Protein AF-A0A6P0Y618-F1 (afdb_monomer_lite)

Foldseek 3Di:
DPPPCPPPDPQDQLLVVCVVQVVDDLCNSCVQLVHDSVLSVQCPDPNHDGDDPSSSVSSVVVVVVVVVPPDPPDDLPPDPPPALVVCCVVVVDDLCVSCVQLVHDSVVSVCSVVVVDGDDSVSSVSSVVVVVVVVVVVVVVVD

pLDDT: mean 79.55, std 14.72, range [40.75, 94.5]

Structure (mmCIF, N/CA/C/O backbone):
data_AF-A0A6P0Y618-F1
#
_entry.id   AF-A0A6P0Y618-F1
#
loop_
_atom_site.group_PDB
_atom_site.id
_atom_site.type_symbol
_a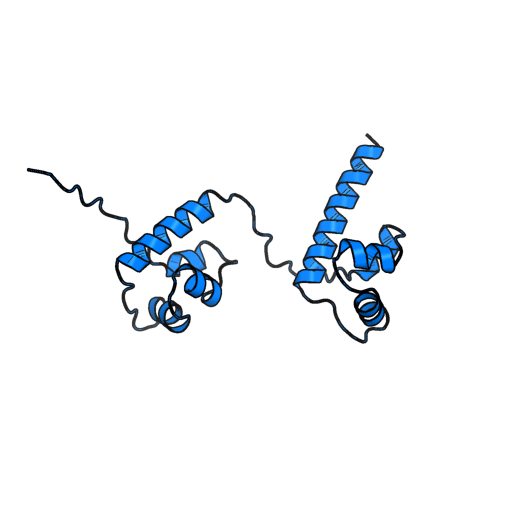tom_site.label_atom_id
_atom_site.label_alt_id
_atom_site.label_comp_id
_atom_site.label_asym_id
_atom_site.label_entity_id
_atom_site.label_seq_id
_atom_site.pdbx_PDB_ins_code
_atom_site.Cartn_x
_atom_site.Cartn_y
_atom_site.Cartn_z
_atom_site.occupancy
_atom_site.B_iso_or_equiv
_atom_site.auth_seq_id
_atom_site.auth_comp_id
_atom_site.auth_asym_id
_atom_site.auth_atom_id
_atom_site.pdbx_PDB_model_num
ATOM 1 N N . MET A 1 1 ? -0.456 24.797 -48.491 1.00 46.31 1 MET A N 1
ATOM 2 C CA . MET A 1 1 ? 0.746 24.396 -47.728 1.00 46.31 1 MET A CA 1
ATOM 3 C C . MET A 1 1 ? 0.354 24.261 -46.267 1.00 46.31 1 MET A C 1
ATOM 5 O O . MET A 1 1 ? 0.152 25.273 -45.613 1.00 46.31 1 MET A O 1
ATOM 9 N N . ILE A 1 2 ? 0.140 23.038 -45.776 1.00 48.81 2 ILE A N 1
ATOM 10 C CA . ILE A 1 2 ? -0.143 22.816 -44.352 1.00 48.81 2 ILE A CA 1
ATOM 11 C C . ILE A 1 2 ? 1.213 22.782 -43.654 1.00 48.81 2 ILE A C 1
ATOM 13 O O . ILE A 1 2 ? 1.969 21.827 -43.809 1.00 48.81 2 ILE A O 1
ATOM 17 N N . VAL A 1 3 ? 1.544 23.857 -42.944 1.00 47.03 3 VAL A N 1
ATOM 18 C CA . VAL A 1 3 ? 2.706 23.898 -42.058 1.00 47.03 3 VAL A CA 1
ATOM 19 C C . VAL A 1 3 ? 2.369 22.995 -40.876 1.00 47.03 3 VAL A C 1
ATOM 21 O O . VAL A 1 3 ? 1.698 23.409 -39.935 1.00 47.03 3 VAL A O 1
ATOM 24 N N . THR A 1 4 ? 2.774 21.726 -40.936 1.00 56.84 4 THR A N 1
ATOM 25 C CA . THR A 1 4 ? 2.828 20.870 -39.749 1.00 56.84 4 THR A CA 1
ATOM 26 C C . THR A 1 4 ? 3.862 21.473 -38.814 1.00 56.84 4 THR A C 1
ATOM 28 O O . THR A 1 4 ? 5.056 21.210 -38.939 1.00 56.84 4 THR A O 1
ATOM 31 N N . HIS A 1 5 ? 3.397 22.337 -37.914 1.00 47.94 5 HIS A N 1
ATOM 32 C CA . HIS A 1 5 ? 4.164 22.836 -36.787 1.00 47.94 5 HIS A CA 1
ATOM 33 C C . HIS A 1 5 ? 4.476 21.627 -35.900 1.00 47.94 5 HIS A C 1
ATOM 35 O O . HIS A 1 5 ? 3.676 21.200 -35.068 1.00 47.94 5 HIS A O 1
ATOM 41 N N . PHE A 1 6 ? 5.611 20.990 -36.178 1.00 47.12 6 PHE A N 1
ATOM 42 C CA . PHE A 1 6 ? 6.157 19.917 -35.370 1.00 47.12 6 PHE A CA 1
ATOM 43 C C . PHE A 1 6 ? 6.714 20.595 -34.124 1.00 47.12 6 PHE A C 1
ATOM 45 O O . PHE A 1 6 ? 7.870 20.996 -34.082 1.00 47.12 6 PHE A O 1
ATOM 52 N N . GLN A 1 7 ? 5.819 20.846 -33.171 1.00 55.44 7 GLN A N 1
ATOM 53 C CA . GLN A 1 7 ? 6.137 21.429 -31.879 1.00 55.44 7 GLN A CA 1
ATOM 54 C C . GLN A 1 7 ? 7.322 20.646 -31.311 1.00 55.44 7 GLN A C 1
ATOM 56 O O . GLN A 1 7 ? 7.233 19.423 -31.172 1.00 55.44 7 GLN A O 1
ATOM 61 N N . GLU A 1 8 ? 8.441 21.331 -31.085 1.00 51.81 8 GLU A N 1
ATOM 62 C CA . GLU A 1 8 ? 9.622 20.769 -30.442 1.00 51.81 8 GLU A CA 1
ATOM 63 C C . GLU A 1 8 ? 9.187 20.293 -29.057 1.00 51.81 8 GLU A C 1
ATOM 65 O O . GLU A 1 8 ? 9.036 21.063 -28.111 1.00 51.81 8 GLU A O 1
ATOM 70 N N . PHE A 1 9 ? 8.855 19.008 -28.963 1.00 55.94 9 PHE A N 1
ATOM 71 C CA . PHE A 1 9 ? 8.606 18.372 -27.689 1.00 55.94 9 PHE A CA 1
ATOM 72 C C . PHE A 1 9 ? 9.945 18.392 -26.970 1.00 55.94 9 PHE A C 1
ATOM 74 O O . PHE A 1 9 ? 10.855 17.678 -27.391 1.00 55.94 9 PHE A O 1
ATOM 81 N N . GLU A 1 10 ? 10.062 19.207 -25.918 1.00 58.97 10 GLU A N 1
ATOM 82 C CA . GLU A 1 10 ? 11.165 19.100 -24.967 1.00 58.97 10 GLU A CA 1
ATOM 83 C C . GLU A 1 10 ? 11.388 17.615 -24.692 1.00 58.97 10 GLU A C 1
ATOM 85 O O . GLU A 1 10 ? 10.461 16.895 -24.299 1.00 58.97 10 GLU A O 1
ATOM 90 N N . GLU A 1 11 ? 12.581 17.127 -25.020 1.00 67.50 11 GLU A N 1
ATOM 91 C CA . GLU A 1 11 ? 12.869 15.704 -25.020 1.00 67.50 11 GLU A CA 1
ATOM 92 C C . GLU A 1 11 ? 12.910 15.182 -23.583 1.00 67.50 11 GLU A C 1
ATOM 94 O O . GLU A 1 11 ? 13.962 15.066 -22.955 1.00 67.50 11 GLU A O 1
ATOM 99 N N . ILE A 1 12 ? 11.742 14.860 -23.032 1.00 78.75 12 ILE A N 1
ATOM 100 C CA . ILE A 1 12 ? 11.656 14.293 -21.694 1.00 78.75 12 ILE A CA 1
ATOM 101 C C . ILE A 1 12 ? 12.255 12.894 -21.744 1.00 78.75 12 ILE A C 1
ATOM 103 O O . ILE A 1 12 ? 11.679 11.959 -22.309 1.00 78.75 12 ILE A O 1
ATOM 107 N N . ASN A 1 13 ? 13.407 12.736 -21.095 1.00 85.25 13 ASN A N 1
ATOM 108 C CA . ASN A 1 13 ? 13.949 11.424 -20.797 1.00 85.25 13 ASN A CA 1
ATOM 109 C C . ASN A 1 13 ? 12.996 10.728 -19.801 1.00 85.25 13 ASN A C 1
ATOM 111 O O . ASN A 1 13 ? 12.848 11.224 -18.683 1.00 85.25 13 ASN A O 1
ATOM 115 N N . PRO A 1 14 ? 12.369 9.584 -20.131 1.00 85.62 14 PRO A N 1
ATOM 116 C CA . PRO A 1 14 ? 11.427 8.904 -19.240 1.00 85.62 14 PRO A CA 1
ATOM 117 C C . PRO A 1 14 ? 12.033 8.533 -17.881 1.00 85.62 14 PRO A C 1
ATOM 119 O O . PRO A 1 14 ? 11.316 8.457 -16.887 1.00 85.62 14 PRO A O 1
ATOM 122 N N . VAL A 1 15 ? 13.354 8.337 -17.814 1.00 89.00 15 VAL A N 1
ATOM 123 C CA . VAL A 1 15 ? 14.070 8.041 -16.565 1.00 89.00 15 VAL A CA 1
ATOM 124 C C . VAL A 1 15 ? 14.028 9.230 -15.604 1.00 89.00 15 VAL A C 1
ATOM 126 O O . VAL A 1 15 ? 13.966 9.025 -14.395 1.00 89.00 15 VAL A O 1
ATOM 129 N N . SER A 1 16 ? 13.961 10.467 -16.111 1.00 89.38 16 SER A N 1
ATOM 130 C CA . SER A 1 16 ? 13.790 11.671 -15.279 1.00 89.38 16 SER A CA 1
ATOM 131 C C . SER A 1 16 ? 12.539 11.600 -14.397 1.00 89.38 16 SER A C 1
ATOM 133 O O . SER A 1 16 ? 12.558 12.092 -13.271 1.00 89.38 16 SER A O 1
ATOM 135 N N . LEU A 1 17 ? 11.490 10.895 -14.844 1.00 86.94 17 LEU A N 1
ATOM 136 C CA . LEU A 1 17 ? 10.271 10.686 -14.062 1.00 86.94 17 LEU A CA 1
ATOM 137 C C . LEU A 1 17 ? 10.523 9.839 -12.813 1.00 86.94 17 LEU A C 1
ATOM 139 O O . LEU A 1 17 ? 9.872 10.059 -11.799 1.00 86.94 17 LEU A O 1
ATOM 143 N N . LEU A 1 18 ? 11.473 8.902 -12.855 1.00 86.31 18 LEU A N 1
ATOM 144 C CA . LEU A 1 18 ? 11.842 8.105 -11.681 1.00 86.31 18 LEU A CA 1
ATOM 145 C C . LEU A 1 18 ? 12.509 8.972 -10.604 1.00 86.31 18 LEU A C 1
ATOM 147 O O . LEU A 1 18 ? 12.299 8.745 -9.417 1.00 86.31 18 LEU A O 1
ATOM 151 N N . TYR A 1 19 ? 13.278 9.986 -11.012 1.00 86.81 19 TYR A N 1
ATOM 152 C CA . TYR A 1 19 ? 13.895 10.940 -10.087 1.00 86.81 19 TYR A CA 1
ATOM 153 C C . TYR A 1 19 ? 12.890 11.977 -9.578 1.00 86.81 19 TYR A C 1
ATOM 155 O O . TYR A 1 19 ? 12.893 12.317 -8.397 1.00 86.81 19 TYR A O 1
ATOM 163 N N . GLN A 1 20 ? 12.011 12.457 -10.459 1.00 86.06 20 GLN A N 1
ATOM 164 C CA . GLN A 1 20 ? 10.993 13.450 -10.126 1.00 86.06 20 GLN A CA 1
ATOM 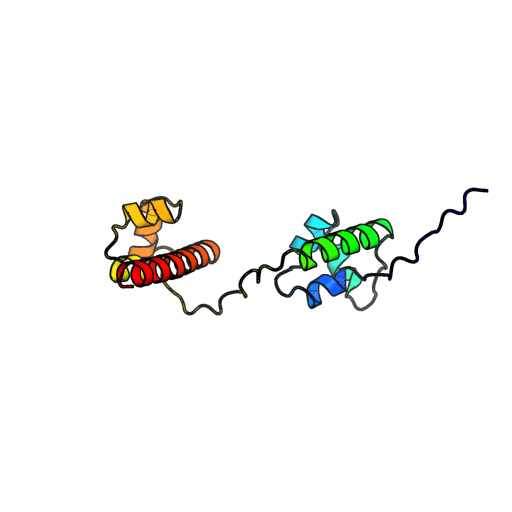165 C C . GLN A 1 20 ? 9.895 12.879 -9.218 1.00 86.06 20 GLN A C 1
ATOM 167 O O . GLN A 1 20 ? 9.393 13.576 -8.340 1.00 86.06 20 GLN A O 1
ATOM 172 N N . PHE A 1 21 ? 9.536 11.607 -9.402 1.00 86.19 21 PHE A N 1
ATOM 173 C CA . PHE A 1 21 ? 8.492 10.925 -8.645 1.00 86.19 21 PHE A CA 1
ATOM 174 C C . PHE A 1 21 ? 9.095 9.739 -7.889 1.00 86.19 21 PHE A C 1
ATOM 176 O O . PHE A 1 21 ? 9.062 8.611 -8.366 1.00 86.19 21 PHE A O 1
ATOM 183 N N . GLN A 1 22 ? 9.602 9.976 -6.673 1.00 81.56 22 GLN A N 1
ATOM 184 C CA . GLN A 1 22 ? 10.311 8.963 -5.863 1.00 81.56 22 GLN A CA 1
ATOM 185 C C . GLN A 1 22 ? 9.501 7.683 -5.564 1.00 81.56 22 GLN A C 1
ATOM 187 O O . GLN A 1 22 ? 10.065 6.656 -5.196 1.00 81.56 22 GLN A O 1
ATOM 192 N N . TRP A 1 23 ? 8.175 7.725 -5.707 1.00 81.06 23 TRP A N 1
ATOM 193 C CA . TRP A 1 23 ? 7.289 6.568 -5.545 1.00 81.06 23 TRP A CA 1
ATOM 194 C C . TRP A 1 23 ? 7.161 5.710 -6.817 1.00 81.06 23 TRP A C 1
ATOM 196 O O . TRP A 1 23 ? 6.640 4.592 -6.768 1.00 81.06 23 TRP A O 1
ATOM 206 N N . LEU A 1 24 ? 7.607 6.216 -7.966 1.00 86.62 24 LEU A N 1
ATOM 207 C CA . LEU A 1 24 ? 7.515 5.545 -9.251 1.00 86.62 24 LEU A CA 1
ATOM 208 C C . LEU A 1 24 ? 8.683 4.565 -9.402 1.00 86.62 24 LEU A C 1
ATOM 210 O O . LEU A 1 24 ? 9.843 4.951 -9.500 1.00 86.62 24 LEU A O 1
ATOM 214 N N . THR A 1 25 ? 8.379 3.268 -9.442 1.00 91.19 25 THR A N 1
ATOM 215 C CA . THR A 1 25 ? 9.403 2.243 -9.697 1.00 91.19 25 THR A CA 1
ATOM 216 C C . THR A 1 25 ? 9.605 2.030 -11.196 1.00 91.19 25 THR A C 1
ATOM 218 O O . THR A 1 25 ? 8.666 2.185 -11.980 1.00 91.19 25 THR A O 1
ATOM 221 N N . ALA A 1 26 ? 10.795 1.572 -11.601 1.00 89.81 26 ALA A N 1
ATOM 222 C CA . ALA A 1 26 ? 11.082 1.226 -12.998 1.00 89.81 26 ALA A CA 1
ATOM 223 C C . ALA A 1 26 ? 10.088 0.196 -13.568 1.00 89.81 26 ALA A C 1
ATOM 225 O O . ALA A 1 26 ? 9.678 0.298 -14.721 1.00 89.81 26 ALA A O 1
ATOM 226 N N . LYS A 1 27 ? 9.638 -0.761 -12.743 1.00 92.94 27 LYS A N 1
ATOM 227 C CA . LYS A 1 27 ? 8.619 -1.755 -13.117 1.00 92.94 27 LYS A CA 1
ATOM 228 C C . LYS A 1 27 ? 7.264 -1.103 -13.399 1.00 92.94 27 LYS A C 1
ATOM 230 O O . LYS A 1 27 ? 6.605 -1.440 -14.380 1.00 92.94 27 LYS A O 1
ATOM 235 N N . THR A 1 28 ? 6.846 -0.177 -12.541 1.00 90.25 28 THR A N 1
ATOM 236 C CA . THR A 1 28 ? 5.578 0.542 -12.702 1.00 90.25 28 THR A CA 1
ATOM 237 C C . THR A 1 28 ? 5.622 1.452 -13.930 1.00 90.25 28 THR A C 1
ATOM 239 O O . THR A 1 28 ? 4.691 1.441 -14.730 1.00 90.25 28 THR A O 1
ATOM 242 N N . LEU A 1 29 ? 6.725 2.181 -14.123 1.00 92.25 29 LEU A N 1
ATOM 243 C CA . LEU A 1 29 ? 6.934 3.027 -15.297 1.00 92.25 29 LEU A CA 1
ATOM 244 C C . LEU A 1 29 ? 6.909 2.208 -16.595 1.00 92.25 29 LEU A C 1
ATOM 246 O O . LEU A 1 29 ? 6.228 2.586 -17.544 1.00 92.25 29 LEU A O 1
ATOM 250 N N . ALA A 1 30 ? 7.581 1.055 -16.616 1.00 92.94 30 ALA A N 1
ATOM 251 C CA . ALA A 1 30 ? 7.578 0.149 -17.761 1.00 92.94 30 ALA A CA 1
ATOM 252 C C . ALA A 1 30 ? 6.156 -0.291 -18.142 1.00 92.94 30 ALA A C 1
ATOM 254 O O . ALA A 1 30 ? 5.781 -0.235 -19.313 1.00 92.94 30 ALA A O 1
ATOM 255 N N . LYS A 1 31 ? 5.333 -0.633 -17.139 1.00 92.81 31 LYS A N 1
ATOM 256 C CA . LYS A 1 31 ? 3.925 -0.998 -17.338 1.00 92.81 31 LYS A CA 1
ATOM 257 C C . LYS A 1 31 ? 3.113 0.143 -17.959 1.00 92.81 31 LYS A C 1
ATOM 259 O O . LYS A 1 31 ? 2.336 -0.116 -18.870 1.00 92.81 31 LYS A O 1
ATOM 264 N N . TYR A 1 32 ? 3.296 1.381 -17.498 1.00 91.56 32 TYR A N 1
ATOM 265 C CA . TYR A 1 32 ? 2.573 2.538 -18.043 1.00 91.56 32 TYR A CA 1
ATOM 266 C C . TYR A 1 32 ? 3.009 2.913 -19.460 1.00 91.56 32 TYR A C 1
ATOM 268 O O . TYR A 1 32 ? 2.184 3.345 -20.258 1.00 91.56 32 TYR A O 1
ATOM 276 N N . LEU A 1 33 ? 4.287 2.729 -19.784 1.00 91.25 33 LEU A N 1
ATOM 277 C CA . LEU A 1 33 ? 4.829 3.023 -21.111 1.00 91.25 33 LEU A CA 1
ATOM 278 C C . LEU A 1 33 ? 4.656 1.868 -22.110 1.00 91.25 33 LEU A C 1
ATOM 280 O O . LEU A 1 33 ? 5.015 2.025 -23.274 1.00 91.25 33 LEU A O 1
ATOM 284 N N . GLY A 1 34 ? 4.144 0.712 -21.674 1.00 93.00 34 GLY A N 1
ATOM 285 C CA . GLY A 1 34 ? 4.010 -0.476 -22.521 1.00 93.00 34 GLY A CA 1
ATOM 286 C C . GLY A 1 34 ? 5.355 -1.066 -22.960 1.00 93.00 34 GLY A C 1
ATOM 287 O O . GLY A 1 34 ? 5.457 -1.630 -24.046 1.00 93.00 34 GLY A O 1
ATOM 288 N N . VAL A 1 35 ? 6.401 -0.916 -22.143 1.00 94.50 35 VAL A N 1
ATOM 289 C CA . VAL A 1 35 ? 7.755 -1.421 -22.427 1.00 94.50 35 VAL A CA 1
ATOM 290 C C . VAL A 1 35 ? 8.202 -2.427 -21.369 1.00 94.50 35 VAL A C 1
ATOM 292 O O . VAL A 1 35 ? 7.583 -2.576 -20.317 1.00 94.50 35 VAL A O 1
ATOM 295 N N . SER A 1 36 ? 9.311 -3.121 -21.628 1.00 94.38 36 SER A N 1
ATOM 296 C CA . SER A 1 36 ? 9.913 -4.006 -20.631 1.00 94.38 36 SER A CA 1
ATOM 297 C C . SER A 1 36 ? 10.626 -3.210 -19.530 1.00 94.38 36 SER A C 1
ATOM 299 O O . SER A 1 36 ? 11.175 -2.134 -19.775 1.00 94.38 36 SER A O 1
ATOM 301 N N . GLN A 1 37 ? 10.679 -3.763 -18.315 1.00 92.88 37 GLN A N 1
ATOM 302 C CA . GLN A 1 37 ? 11.459 -3.174 -17.220 1.00 92.88 37 GLN A CA 1
ATOM 303 C C . GLN A 1 37 ? 12.947 -3.051 -17.584 1.00 92.88 37 GLN A C 1
ATOM 305 O O . GLN A 1 37 ? 13.573 -2.050 -17.242 1.00 92.88 37 GLN A O 1
ATOM 310 N N . ALA A 1 38 ? 13.495 -4.034 -18.307 1.00 90.19 38 ALA A N 1
ATOM 311 C CA . ALA A 1 38 ? 14.881 -4.011 -18.763 1.00 90.19 38 ALA A CA 1
ATOM 312 C C . ALA A 1 38 ? 15.160 -2.784 -19.642 1.00 90.19 38 ALA A C 1
ATOM 314 O O . ALA A 1 38 ? 16.150 -2.098 -19.415 1.00 90.19 38 ALA A O 1
ATOM 315 N N . SER A 1 39 ? 14.243 -2.446 -20.558 1.00 92.62 39 SER A N 1
ATOM 316 C CA . SER A 1 39 ? 14.353 -1.257 -21.414 1.00 92.62 39 SER A CA 1
ATOM 317 C C . SER A 1 39 ? 14.460 0.031 -20.597 1.00 92.62 39 SER A C 1
ATOM 319 O O . SER A 1 39 ? 15.316 0.861 -20.882 1.00 92.62 39 SER A O 1
ATOM 321 N N . VAL A 1 40 ? 13.648 0.169 -19.543 1.00 91.00 40 VAL A N 1
ATOM 322 C CA . VAL A 1 40 ? 13.700 1.331 -18.640 1.00 91.00 40 VAL A CA 1
ATOM 323 C C . VAL A 1 40 ? 15.038 1.404 -17.900 1.00 91.00 40 VAL A C 1
ATOM 325 O O . VAL A 1 40 ? 15.614 2.482 -17.781 1.00 91.00 40 VAL A O 1
ATOM 328 N N . SER A 1 41 ? 15.566 0.269 -17.433 1.00 88.31 41 SER A N 1
ATOM 329 C CA . SER A 1 41 ? 16.875 0.212 -16.772 1.00 88.31 41 SER A CA 1
ATOM 330 C C . SER A 1 41 ? 18.031 0.561 -17.713 1.00 88.31 41 SER A C 1
ATOM 332 O O . SER A 1 41 ? 18.994 1.192 -17.282 1.00 88.31 41 SER A O 1
ATOM 334 N N . THR A 1 42 ? 17.945 0.195 -18.995 1.00 90.50 42 THR A N 1
ATOM 335 C CA . THR A 1 42 ? 18.983 0.518 -19.986 1.00 90.50 42 THR A CA 1
ATOM 336 C C . THR A 1 42 ? 19.073 2.017 -20.257 1.00 90.50 42 THR A C 1
ATOM 338 O O . THR A 1 42 ? 20.173 2.526 -20.448 1.00 90.50 42 THR A O 1
ATOM 341 N N . TRP A 1 43 ? 17.955 2.748 -20.218 1.00 89.75 43 TRP A N 1
ATOM 342 C CA . TRP A 1 43 ? 17.936 4.197 -20.458 1.00 89.75 43 TRP A CA 1
ATOM 343 C C . TRP A 1 43 ? 18.718 5.009 -19.411 1.00 89.75 43 TRP A C 1
ATOM 345 O O . TRP A 1 43 ? 19.155 6.116 -19.707 1.00 89.75 43 TRP A O 1
ATOM 355 N N . GLY A 1 44 ? 18.905 4.468 -18.200 1.00 80.81 44 GLY A N 1
ATOM 356 C CA . GLY A 1 44 ? 19.705 5.078 -17.127 1.00 80.81 44 GLY A CA 1
ATOM 357 C C . GLY A 1 44 ? 21.078 4.428 -16.912 1.00 80.81 44 GLY A C 1
ATOM 358 O O . GLY A 1 44 ? 21.742 4.718 -15.920 1.00 80.81 44 GLY A O 1
ATOM 359 N N . GLY A 1 45 ? 21.482 3.496 -17.781 1.00 82.12 45 GLY A N 1
ATOM 360 C CA . GLY A 1 45 ? 22.721 2.730 -17.640 1.00 82.12 45 GLY A CA 1
ATOM 361 C C . GLY A 1 45 ? 23.957 3.416 -18.232 1.00 82.12 45 GLY A C 1
ATOM 362 O O . GLY A 1 45 ? 23.879 4.475 -18.845 1.00 82.12 45 GLY A O 1
ATOM 363 N N . LYS A 1 46 ? 25.122 2.756 -18.116 1.00 76.56 46 LYS A N 1
ATOM 364 C CA . LYS A 1 46 ? 26.420 3.243 -18.642 1.00 76.56 46 LYS A CA 1
ATOM 365 C C . LYS A 1 46 ? 26.455 3.433 -20.169 1.00 76.56 46 LYS A C 1
ATOM 367 O O . LYS A 1 46 ? 27.329 4.128 -20.673 1.00 76.56 46 LYS A O 1
ATOM 372 N N . LYS A 1 47 ? 25.545 2.782 -20.900 1.00 78.50 47 LYS A N 1
ATOM 373 C CA . LYS A 1 47 ? 25.335 2.940 -22.347 1.00 78.50 47 LYS A CA 1
ATOM 374 C C . LYS A 1 47 ? 23.840 3.168 -22.583 1.00 78.50 47 LYS A C 1
ATOM 376 O O . LYS A 1 47 ? 23.118 2.187 -22.773 1.00 78.50 47 LYS A O 1
ATOM 381 N N . PRO A 1 48 ? 23.357 4.415 -22.480 1.00 77.12 48 PRO A N 1
ATOM 382 C CA . PRO A 1 48 ? 21.937 4.691 -22.585 1.00 77.12 48 PRO A CA 1
ATOM 383 C C . PRO A 1 48 ? 21.471 4.428 -24.016 1.00 77.12 48 PRO A C 1
ATOM 385 O O . PRO A 1 48 ? 21.932 5.058 -24.964 1.00 77.12 48 PRO A O 1
ATOM 388 N N . CYS A 1 49 ? 20.556 3.475 -24.178 1.00 82.12 49 CYS A N 1
ATOM 389 C CA . CYS A 1 49 ? 19.789 3.379 -25.413 1.00 82.12 49 CYS A CA 1
ATOM 390 C C . CYS A 1 49 ? 18.745 4.491 -25.412 1.00 82.12 49 CYS A C 1
ATOM 392 O O . CYS A 1 49 ? 18.048 4.685 -24.417 1.00 82.12 49 CYS A O 1
ATOM 394 N N . GLU A 1 50 ? 18.608 5.203 -26.521 1.00 84.62 50 GLU A N 1
ATOM 395 C CA . GLU A 1 50 ? 17.629 6.274 -26.599 1.00 84.62 50 GLU A CA 1
ATOM 396 C C . GLU A 1 50 ? 16.199 5.703 -26.707 1.00 84.62 50 GLU A C 1
ATOM 398 O O . GLU A 1 50 ? 15.949 4.785 -27.501 1.00 84.62 50 GLU A O 1
ATOM 403 N N . PRO A 1 51 ? 15.235 6.186 -25.902 1.00 87.88 51 PRO A N 1
ATOM 404 C CA . PRO A 1 51 ? 13.848 5.758 -26.011 1.00 87.88 51 PRO A CA 1
ATOM 405 C C . PRO A 1 51 ? 13.246 6.214 -27.342 1.00 87.88 51 PRO A C 1
ATOM 407 O O . PRO A 1 51 ? 13.460 7.337 -27.797 1.00 87.88 51 PRO A O 1
ATOM 410 N N . ARG A 1 52 ? 12.414 5.354 -27.940 1.00 89.81 52 ARG A N 1
ATOM 411 C CA . ARG A 1 52 ? 11.698 5.675 -29.184 1.00 89.81 52 ARG A CA 1
ATOM 412 C C . ARG A 1 52 ? 10.856 6.956 -29.014 1.00 89.81 52 ARG A C 1
ATOM 414 O O . ARG A 1 52 ? 10.266 7.138 -27.946 1.00 89.81 52 ARG A O 1
ATOM 421 N N . PRO A 1 53 ? 10.665 7.778 -30.064 1.00 89.38 53 PRO A N 1
ATOM 422 C CA . PRO A 1 53 ? 9.876 9.014 -29.978 1.00 89.38 53 PRO A CA 1
ATOM 423 C C . PRO A 1 53 ? 8.457 8.826 -29.418 1.00 89.38 53 PRO A C 1
ATOM 425 O O . PRO A 1 53 ? 7.978 9.643 -28.636 1.00 89.38 53 PRO A O 1
ATOM 428 N N . ALA A 1 54 ? 7.792 7.713 -29.748 1.00 88.12 54 ALA A N 1
ATOM 429 C CA . ALA A 1 54 ? 6.475 7.380 -29.196 1.00 88.12 54 ALA A CA 1
ATOM 430 C C . ALA A 1 54 ? 6.498 7.215 -27.664 1.00 88.12 54 ALA A C 1
ATOM 432 O O . ALA A 1 54 ? 5.586 7.662 -26.973 1.00 88.12 54 ALA A O 1
ATOM 433 N N . VAL A 1 55 ? 7.570 6.630 -27.126 1.00 91.06 55 VAL A N 1
ATOM 434 C CA . VAL A 1 55 ? 7.763 6.449 -25.683 1.00 91.06 55 VAL A CA 1
ATOM 435 C C . VAL A 1 55 ? 8.036 7.790 -25.003 1.00 91.06 55 VAL A C 1
ATOM 437 O O . VAL A 1 55 ? 7.462 8.046 -23.947 1.00 91.06 55 VAL A O 1
ATOM 440 N N . LYS A 1 56 ? 8.836 8.675 -25.621 1.00 89.56 56 LYS A N 1
ATOM 441 C CA . LYS A 1 56 ? 9.041 10.054 -25.134 1.00 89.56 56 LYS A CA 1
ATOM 442 C C . LYS A 1 56 ? 7.701 10.809 -25.043 1.00 89.56 56 LYS A C 1
ATOM 444 O O . LYS A 1 56 ? 7.403 11.413 -24.015 1.00 89.56 56 LYS A O 1
ATOM 449 N N . ARG A 1 57 ? 6.834 10.692 -26.062 1.00 88.56 57 ARG A N 1
ATOM 450 C CA . ARG A 1 57 ? 5.478 11.288 -26.054 1.00 88.56 57 ARG A CA 1
ATOM 451 C C . ARG A 1 57 ? 4.605 10.745 -24.920 1.00 88.56 57 ARG A C 1
ATOM 453 O O . ARG A 1 57 ? 3.953 11.525 -24.232 1.00 88.56 57 ARG A O 1
ATOM 460 N N . LEU A 1 58 ? 4.605 9.429 -24.699 1.00 89.50 58 LEU A N 1
ATOM 461 C CA . LEU A 1 58 ? 3.863 8.817 -23.590 1.00 89.50 58 LEU A CA 1
ATOM 462 C C . LEU A 1 58 ? 4.398 9.263 -22.226 1.00 89.50 58 LEU A C 1
ATOM 464 O O . LEU A 1 58 ? 3.610 9.572 -21.336 1.00 89.50 58 LEU A O 1
ATOM 468 N N . ALA A 1 59 ? 5.720 9.351 -22.069 1.00 90.56 59 ALA A N 1
ATOM 469 C CA . ALA A 1 59 ? 6.345 9.849 -20.849 1.00 90.56 59 ALA A CA 1
ATOM 470 C C . ALA A 1 59 ? 5.956 11.308 -20.563 1.00 90.56 59 ALA A C 1
ATOM 472 O O . ALA A 1 59 ? 5.645 11.638 -19.421 1.00 90.56 59 ALA A O 1
ATOM 473 N N . TYR A 1 60 ? 5.888 12.158 -21.593 1.00 90.81 60 TYR A N 1
ATOM 474 C CA . TYR A 1 60 ? 5.400 13.533 -21.466 1.00 90.81 60 TYR A CA 1
ATOM 475 C C . TYR A 1 60 ? 3.939 13.594 -20.996 1.00 90.81 60 TYR A C 1
ATOM 477 O O . TYR A 1 60 ? 3.622 14.299 -20.036 1.00 90.81 60 TYR A O 1
ATOM 485 N N . GLN A 1 61 ? 3.045 12.817 -21.619 1.00 90.94 61 GLN A N 1
ATOM 486 C CA . GLN A 1 61 ? 1.637 12.755 -21.204 1.00 90.94 61 GLN A CA 1
ATOM 487 C C . GLN A 1 61 ? 1.499 12.254 -19.764 1.00 90.94 61 GLN A C 1
ATOM 489 O O . GLN A 1 61 ? 0.763 12.840 -18.971 1.00 90.94 61 GLN A O 1
ATOM 494 N N . LEU A 1 62 ? 2.262 11.219 -19.403 1.00 88.94 62 LEU A N 1
ATOM 495 C CA . LEU A 1 62 ? 2.304 10.703 -18.043 1.00 88.94 62 LEU A CA 1
ATOM 496 C C . LEU A 1 62 ? 2.778 11.780 -17.064 1.00 88.94 62 LEU A C 1
ATOM 498 O O . LEU A 1 62 ? 2.121 11.995 -16.057 1.00 88.94 62 LEU A O 1
ATOM 502 N N . GLN A 1 63 ? 3.853 12.513 -17.365 1.00 90.25 63 GLN A N 1
ATOM 503 C CA . GLN A 1 63 ? 4.326 13.602 -16.508 1.00 90.25 63 GLN A CA 1
ATOM 504 C C . GLN A 1 63 ? 3.251 14.673 -16.297 1.00 90.25 63 GLN A C 1
ATOM 506 O O . GLN A 1 63 ? 3.048 15.121 -15.170 1.00 90.25 63 GLN A O 1
ATOM 511 N N . LYS A 1 64 ? 2.558 15.083 -17.366 1.00 90.00 64 LYS A N 1
ATOM 512 C CA . LYS A 1 64 ? 1.489 16.085 -17.297 1.00 90.00 64 LYS A CA 1
ATOM 513 C C . LYS A 1 64 ? 0.348 15.617 -16.393 1.00 90.00 64 LYS A C 1
ATOM 515 O O . LYS A 1 64 ? -0.089 16.383 -15.538 1.00 90.00 64 LYS A O 1
ATOM 520 N N . LEU A 1 65 ? -0.071 14.358 -16.534 1.00 87.88 65 LEU A N 1
ATOM 521 C CA . LEU A 1 65 ? -1.062 13.742 -15.652 1.00 87.88 65 LEU A CA 1
ATOM 522 C C . LEU A 1 65 ? -0.560 13.707 -14.205 1.00 87.88 65 LEU A C 1
ATOM 524 O O . LEU A 1 65 ? -1.245 14.184 -13.310 1.00 87.88 65 LEU A O 1
ATOM 528 N N . LEU A 1 66 ? 0.662 13.229 -13.968 1.00 84.62 66 LEU A N 1
ATOM 529 C CA . LEU A 1 66 ? 1.228 13.134 -12.622 1.00 84.62 66 LEU A CA 1
ATOM 530 C C . LEU A 1 66 ? 1.393 14.502 -11.942 1.00 84.62 66 LEU A C 1
ATOM 532 O O . LEU A 1 66 ? 1.204 14.595 -10.736 1.00 84.62 66 LEU A O 1
ATOM 536 N N . LYS A 1 67 ? 1.703 15.567 -12.691 1.00 83.56 67 LYS A N 1
ATOM 537 C CA . LYS A 1 67 ? 1.763 16.945 -12.170 1.00 83.56 67 LYS A CA 1
ATOM 538 C C . LYS A 1 67 ? 0.385 17.489 -11.784 1.00 83.56 67 LYS A C 1
ATOM 540 O O . LYS A 1 67 ? 0.282 18.228 -10.813 1.00 83.56 67 LYS A O 1
ATOM 545 N N . GLN A 1 68 ? -0.659 17.143 -12.539 1.00 81.44 68 GLN A N 1
ATOM 546 C CA . GLN A 1 68 ? -2.040 17.527 -12.217 1.00 81.44 68 GLN A CA 1
ATOM 547 C C . GLN A 1 68 ? -2.568 16.785 -10.989 1.00 81.44 68 GLN A C 1
ATOM 549 O O . GLN A 1 68 ? -3.395 17.312 -10.249 1.00 81.44 68 GLN A O 1
ATOM 554 N N . TRP A 1 69 ? -2.072 15.574 -10.753 1.00 73.69 69 TRP A N 1
ATOM 555 C CA . TRP A 1 69 ? -2.373 14.804 -9.559 1.00 73.69 69 TRP A CA 1
ATOM 556 C C . TRP A 1 69 ? -1.543 15.351 -8.393 1.00 73.69 69 TRP A C 1
ATOM 558 O O . TRP A 1 69 ? -0.559 14.753 -7.964 1.00 73.69 69 TRP A O 1
ATOM 568 N N . VAL A 1 70 ? -1.963 16.499 -7.851 1.00 51.41 70 VAL A N 1
ATOM 569 C CA . VAL A 1 70 ? -1.506 17.018 -6.552 1.00 51.41 70 VAL A CA 1
ATOM 570 C C . VAL A 1 70 ? -2.130 16.166 -5.446 1.00 51.41 70 VAL A C 1
ATOM 572 O O . VAL A 1 70 ? -2.951 16.603 -4.648 1.00 51.41 70 VAL A O 1
ATOM 575 N N . CYS A 1 71 ? -1.772 14.892 -5.413 1.00 45.84 71 CYS A N 1
ATOM 576 C CA . CYS A 1 71 ? -1.857 14.111 -4.199 1.00 45.84 71 CYS A CA 1
ATOM 577 C C . CYS A 1 71 ? -0.415 13.795 -3.828 1.00 45.84 71 CYS A C 1
ATOM 579 O O . CYS A 1 71 ? 0.300 13.222 -4.658 1.00 45.84 71 CYS A O 1
ATOM 581 N N . PRO A 1 72 ? 0.040 14.108 -2.604 1.00 50.53 72 PRO A N 1
ATOM 582 C CA . PRO A 1 72 ? 1.209 13.429 -2.100 1.00 50.53 72 PRO A CA 1
ATOM 583 C C . PRO A 1 72 ? 0.765 11.974 -2.001 1.00 50.53 72 PRO A C 1
ATOM 585 O O . PRO A 1 72 ? 0.069 11.605 -1.061 1.00 50.53 72 PRO A O 1
ATOM 588 N N . PHE A 1 73 ? 1.068 11.152 -3.010 1.00 49.59 73 PHE A N 1
ATOM 589 C CA . PHE A 1 73 ? 1.016 9.711 -2.833 1.00 49.59 73 PHE A CA 1
ATOM 590 C C . PHE A 1 73 ? 1.891 9.478 -1.606 1.00 49.59 73 PHE A C 1
ATOM 592 O O . PHE A 1 73 ? 3.078 9.810 -1.695 1.00 49.59 73 PHE A O 1
ATOM 599 N N . PRO A 1 74 ? 1.321 9.075 -0.447 1.00 52.25 74 PRO A N 1
ATOM 600 C CA . PRO A 1 74 ? 2.012 9.277 0.814 1.00 52.25 74 PRO A CA 1
ATOM 601 C C . PRO A 1 74 ? 3.413 8.682 0.710 1.00 52.25 74 PRO A C 1
ATOM 603 O O . PRO A 1 74 ? 3.535 7.596 0.116 1.00 52.25 74 PRO A O 1
ATOM 606 N N . PRO A 1 75 ? 4.449 9.370 1.222 1.00 48.50 75 PRO A N 1
ATOM 607 C CA . PRO A 1 75 ? 5.790 8.811 1.243 1.00 48.50 75 PRO A CA 1
ATOM 608 C C . PRO A 1 75 ? 5.705 7.382 1.790 1.00 48.50 75 PRO A C 1
ATOM 610 O O . PRO A 1 75 ? 4.820 7.109 2.612 1.00 48.50 75 PRO A O 1
ATOM 613 N N . PRO A 1 76 ? 6.550 6.446 1.320 1.00 47.28 76 PRO A N 1
ATOM 614 C CA . PRO A 1 76 ? 6.625 5.132 1.937 1.00 47.28 76 PRO A CA 1
ATOM 615 C C . PRO A 1 76 ? 6.803 5.371 3.434 1.00 47.28 76 PRO A C 1
ATOM 617 O O . PRO A 1 76 ? 7.817 5.936 3.844 1.00 47.28 76 PRO A O 1
ATOM 620 N N . LEU A 1 77 ? 5.754 5.069 4.209 1.00 45.00 77 LEU A N 1
ATOM 621 C CA . LEU A 1 77 ? 5.721 5.334 5.638 1.00 45.00 77 LEU A CA 1
ATOM 622 C C . LEU A 1 77 ? 6.982 4.676 6.192 1.00 45.00 77 LEU A C 1
ATOM 624 O O . LEU A 1 77 ? 7.123 3.454 6.105 1.00 45.00 77 LEU A O 1
ATOM 628 N N . LYS A 1 78 ? 7.930 5.482 6.685 1.00 43.00 78 LYS A N 1
ATOM 629 C CA . LYS A 1 78 ? 8.979 4.976 7.564 1.00 43.00 78 LYS A CA 1
ATOM 630 C C . LYS A 1 78 ? 8.200 4.394 8.731 1.00 43.00 78 LYS A C 1
ATOM 632 O O . LYS A 1 78 ? 7.578 5.133 9.480 1.00 43.00 78 LYS A O 1
ATOM 637 N N . THR A 1 79 ? 8.085 3.073 8.744 1.00 40.75 79 THR A N 1
ATOM 638 C CA . THR A 1 79 ? 7.169 2.328 9.597 1.00 40.75 79 THR A CA 1
ATOM 639 C C . THR A 1 79 ? 7.558 2.524 11.056 1.00 40.75 79 THR A C 1
ATOM 641 O O . THR A 1 79 ? 8.279 1.703 11.621 1.00 40.75 79 THR A O 1
ATOM 644 N N . GLU A 1 80 ? 7.027 3.557 11.699 1.00 46.22 80 GLU A N 1
ATOM 645 C CA . GLU A 1 80 ? 6.455 3.322 13.014 1.00 46.22 80 GLU A CA 1
ATOM 646 C C . GLU A 1 80 ? 5.358 2.288 12.772 1.00 46.22 80 GLU A C 1
ATOM 648 O O . GLU A 1 80 ? 4.373 2.534 12.077 1.00 46.22 80 GLU A O 1
ATOM 653 N N . LYS A 1 81 ? 5.661 1.047 13.154 1.00 52.78 81 LYS A N 1
ATOM 654 C CA . LYS A 1 81 ? 4.839 -0.137 12.915 1.00 52.78 81 LYS A CA 1
ATOM 655 C C . LYS A 1 81 ? 3.524 0.015 13.674 1.00 52.78 81 LYS A C 1
ATOM 657 O O . LYS A 1 81 ? 3.367 -0.599 14.722 1.00 52.78 81 LYS A O 1
ATOM 662 N N . LEU A 1 82 ? 2.577 0.793 13.159 1.00 55.69 82 LEU A N 1
ATOM 663 C CA . LEU A 1 82 ? 1.242 0.812 13.732 1.00 55.69 82 LEU A CA 1
ATOM 664 C C . LEU A 1 82 ? 0.612 -0.538 13.396 1.00 55.69 82 LEU A C 1
ATOM 666 O O . LEU A 1 82 ? 0.210 -0.812 12.259 1.00 55.69 82 LEU A O 1
ATOM 670 N N . ALA A 1 83 ? 0.631 -1.452 14.362 1.00 72.94 83 ALA A N 1
ATOM 671 C CA . ALA A 1 83 ? 0.013 -2.745 14.168 1.00 72.94 83 ALA A CA 1
ATOM 672 C C . ALA A 1 83 ? -1.500 -2.497 14.052 1.00 72.94 83 ALA A C 1
ATOM 674 O O . ALA A 1 83 ? -2.062 -1.831 14.917 1.00 72.94 83 ALA A O 1
ATOM 675 N N . PRO A 1 84 ? -2.212 -3.060 13.057 1.00 76.31 84 PRO A N 1
ATOM 676 C CA . PRO A 1 84 ? -3.670 -2.927 12.945 1.00 76.31 84 PRO A CA 1
ATOM 677 C C . PRO A 1 84 ? -4.423 -3.321 14.229 1.00 76.31 84 PRO A C 1
ATOM 679 O O . PRO A 1 84 ? -5.559 -2.919 14.447 1.00 76.31 84 PRO A O 1
ATOM 682 N N . LEU A 1 85 ? -3.779 -4.104 15.097 1.00 80.75 85 LEU A N 1
ATOM 683 C CA . LEU A 1 85 ? -4.276 -4.490 16.413 1.00 80.75 85 LEU A CA 1
ATOM 684 C C . LEU A 1 85 ? -4.275 -3.347 17.439 1.00 80.75 85 LEU A C 1
ATOM 686 O O . LEU A 1 85 ? -5.042 -3.408 18.394 1.00 80.75 85 LEU A O 1
ATOM 690 N N . GLU A 1 86 ? -3.449 -2.317 17.271 1.00 82.75 86 GLU A N 1
ATOM 691 C CA . GLU A 1 86 ? -3.455 -1.134 18.139 1.00 82.75 86 GLU A CA 1
ATOM 692 C C . GLU A 1 86 ? -4.727 -0.310 17.946 1.00 82.75 86 GLU A C 1
ATOM 694 O O . GLU A 1 86 ? -5.284 0.183 18.927 1.00 82.75 86 GLU A O 1
ATOM 699 N N . LEU A 1 87 ? -5.277 -0.286 16.725 1.00 81.88 87 LEU A N 1
ATOM 700 C CA . LEU A 1 87 ? -6.576 0.334 16.441 1.00 81.88 87 LEU A CA 1
ATOM 701 C C . LEU A 1 87 ? -7.711 -0.298 17.255 1.00 81.88 87 LEU A C 1
ATOM 703 O O . LEU A 1 87 ? -8.627 0.405 17.675 1.00 81.88 87 LEU A O 1
ATOM 707 N N . LEU A 1 88 ? -7.635 -1.608 17.530 1.00 83.44 88 LEU A N 1
ATOM 708 C CA . LEU A 1 88 ? -8.622 -2.297 18.371 1.00 83.44 88 LEU A CA 1
ATOM 709 C C . LEU A 1 88 ? -8.649 -1.711 19.785 1.00 83.44 88 LEU A C 1
ATOM 711 O O . LEU A 1 88 ? -9.719 -1.530 20.357 1.00 83.44 88 LEU A O 1
ATOM 715 N N . LYS A 1 89 ? -7.471 -1.415 20.347 1.00 82.69 89 LYS A N 1
ATOM 716 C CA . LYS A 1 89 ? -7.349 -0.845 21.694 1.00 82.69 89 LYS A CA 1
ATOM 717 C C . LYS A 1 89 ? -7.752 0.626 21.704 1.00 82.69 89 LYS A C 1
ATOM 719 O O . LYS A 1 89 ? -8.500 1.038 22.584 1.00 82.69 89 LYS A O 1
ATOM 724 N N . LYS A 1 90 ? -7.281 1.390 20.715 1.00 84.25 90 LYS A N 1
ATOM 725 C CA . LYS A 1 90 ? -7.484 2.840 20.621 1.00 84.25 90 LYS A CA 1
ATOM 726 C C . LYS A 1 90 ? -8.953 3.208 20.408 1.00 84.25 90 LYS A C 1
ATOM 728 O O . LYS A 1 90 ? -9.469 4.069 21.109 1.00 84.25 90 LYS A O 1
ATOM 733 N N . TYR A 1 91 ? -9.639 2.509 19.505 1.00 84.25 91 TYR A N 1
ATOM 734 C CA . TYR A 1 91 ? -11.027 2.813 19.137 1.00 84.25 91 TYR A CA 1
ATOM 735 C C . TYR A 1 91 ? -12.058 1.857 19.748 1.00 84.25 91 TYR A C 1
ATOM 737 O O . TYR A 1 91 ? -13.239 1.949 19.429 1.00 84.25 91 TYR A O 1
ATOM 745 N N . LYS A 1 92 ? -11.633 0.925 20.617 1.00 86.00 92 LYS A N 1
ATOM 746 C CA . LYS A 1 92 ? -12.495 -0.087 21.264 1.00 86.00 92 LYS A CA 1
ATOM 747 C C . LYS A 1 92 ? -13.388 -0.864 20.279 1.00 86.00 92 LYS A C 1
ATOM 749 O O . LYS A 1 92 ? -14.488 -1.290 20.625 1.00 86.00 92 LYS A O 1
ATOM 754 N N . ILE A 1 93 ? -12.919 -1.067 19.049 1.00 87.94 93 ILE A N 1
ATOM 755 C CA . ILE A 1 93 ? -13.649 -1.801 18.009 1.00 87.94 93 ILE A CA 1
ATOM 756 C C . ILE A 1 93 ? -13.378 -3.308 18.096 1.00 87.94 93 ILE A C 1
ATOM 758 O O . ILE A 1 93 ? -12.321 -3.755 18.546 1.00 87.94 93 ILE A O 1
ATOM 762 N N . SER A 1 94 ? -14.328 -4.118 17.627 1.00 91.00 94 SER A N 1
ATOM 763 C CA . SER A 1 94 ? -14.165 -5.571 17.576 1.00 91.00 94 SER A CA 1
ATOM 764 C C . SER A 1 94 ? -13.257 -6.004 16.417 1.00 91.00 94 SER A C 1
ATOM 766 O O . SER A 1 94 ? -13.109 -5.315 15.405 1.00 91.00 94 SER A O 1
ATOM 768 N N . ARG A 1 95 ? -12.680 -7.209 16.523 1.00 89.62 95 ARG A N 1
ATOM 769 C CA . ARG A 1 95 ? -11.862 -7.803 15.447 1.00 89.62 95 ARG A CA 1
ATOM 770 C C . ARG A 1 95 ? -12.653 -8.018 14.156 1.00 89.62 95 ARG A C 1
ATOM 772 O O . ARG A 1 95 ? -12.075 -7.897 13.081 1.00 89.62 95 ARG A O 1
ATOM 779 N N . SER A 1 96 ? -13.950 -8.329 14.253 1.00 90.50 96 SER A N 1
ATOM 780 C CA . SER A 1 96 ? -14.823 -8.472 13.082 1.00 90.50 96 SER A CA 1
ATOM 781 C C . SER A 1 96 ? -15.037 -7.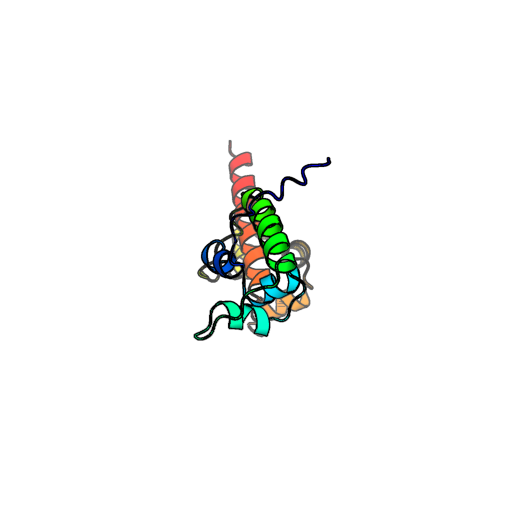135 12.386 1.00 90.50 96 SER A C 1
ATOM 783 O O . SER A 1 96 ? -14.908 -7.073 11.167 1.00 90.50 96 SER A O 1
ATOM 785 N N . LYS A 1 97 ? -15.256 -6.059 13.151 1.00 88.38 97 LYS A N 1
ATOM 786 C CA . LYS A 1 97 ? -15.417 -4.719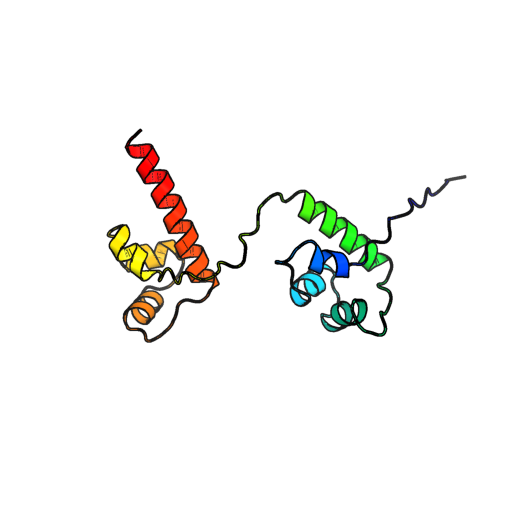 12.585 1.00 88.38 97 LYS A CA 1
ATOM 787 C C . LYS A 1 97 ? -14.131 -4.229 11.929 1.00 88.38 97 LYS A C 1
ATOM 789 O O . LYS A 1 97 ? -14.171 -3.710 10.821 1.00 88.38 97 LYS A O 1
ATOM 794 N N . LEU A 1 98 ? -12.979 -4.471 12.556 1.00 89.12 98 LEU A N 1
ATOM 795 C CA . LEU A 1 98 ? -11.684 -4.165 11.945 1.00 89.12 98 LEU A CA 1
ATOM 796 C C . LEU A 1 98 ? -11.475 -4.936 10.630 1.00 89.12 98 LEU A C 1
ATOM 798 O O . LEU A 1 98 ? -10.974 -4.372 9.661 1.00 89.12 98 LEU A O 1
ATOM 802 N N . ALA A 1 99 ? -11.854 -6.216 10.592 1.00 91.19 99 ALA A N 1
ATOM 803 C CA . ALA A 1 99 ? -11.743 -7.043 9.395 1.00 91.19 99 ALA A CA 1
ATOM 804 C C . ALA A 1 99 ? -12.599 -6.486 8.244 1.00 91.19 99 ALA A C 1
ATOM 806 O O . ALA A 1 99 ? -12.099 -6.328 7.132 1.00 91.19 99 ALA A O 1
ATOM 807 N N . GLU A 1 100 ? -13.845 -6.113 8.544 1.00 90.44 100 GLU A N 1
ATOM 808 C CA . GLU A 1 100 ? -14.771 -5.462 7.613 1.00 90.44 100 GLU A CA 1
ATOM 809 C C . GLU A 1 100 ? -14.192 -4.146 7.073 1.00 90.44 100 GLU A C 1
ATOM 811 O O . GLU A 1 100 ? -14.115 -3.956 5.862 1.00 90.44 100 GLU A O 1
ATOM 816 N N . MET A 1 101 ? -13.693 -3.273 7.955 1.00 86.81 101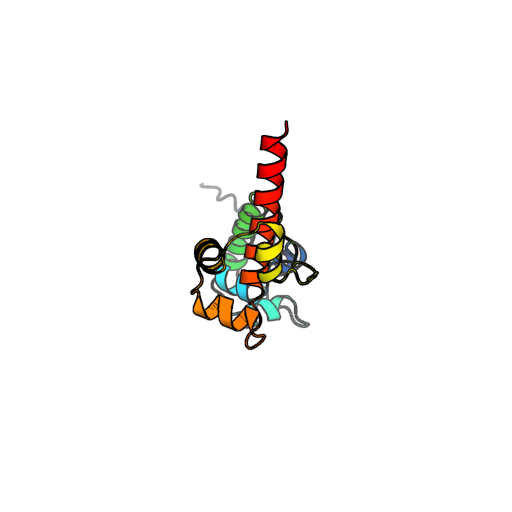 MET A N 1
ATOM 817 C CA . MET A 1 101 ? -13.130 -1.971 7.572 1.00 86.81 101 MET A CA 1
ATOM 818 C C . MET A 1 101 ? -11.860 -2.081 6.722 1.00 86.81 101 MET A C 1
ATOM 820 O O . MET A 1 101 ? -11.622 -1.246 5.854 1.00 86.81 101 MET A O 1
ATOM 824 N N . LEU A 1 102 ? -11.034 -3.101 6.968 1.00 88.00 102 LEU A N 1
ATOM 825 C CA . LEU A 1 102 ? -9.812 -3.358 6.203 1.00 88.00 102 LEU A CA 1
ATOM 826 C C . LEU A 1 102 ? -10.049 -4.230 4.959 1.00 88.00 102 LEU A C 1
ATOM 828 O O . LEU A 1 102 ? -9.099 -4.484 4.218 1.00 88.00 102 LEU A O 1
ATOM 832 N N . GLY A 1 103 ? -11.275 -4.718 4.734 1.00 91.38 103 GLY A N 1
ATOM 833 C CA . GLY A 1 103 ? -11.599 -5.614 3.621 1.00 91.38 103 GLY A CA 1
ATOM 834 C C . GLY A 1 103 ? -10.877 -6.965 3.692 1.00 91.38 103 GLY A C 1
ATOM 835 O O . GLY A 1 103 ? -10.534 -7.546 2.664 1.00 91.38 103 GLY A O 1
ATOM 836 N N . VAL A 1 104 ? -10.595 -7.465 4.898 1.00 92.31 104 VAL A N 1
ATOM 837 C CA . VAL A 1 104 ? -9.919 -8.751 5.124 1.00 92.31 104 VAL A CA 1
ATOM 838 C C . VAL A 1 104 ? -10.815 -9.717 5.889 1.00 92.31 104 VAL A C 1
ATOM 840 O O . VAL A 1 104 ? -11.781 -9.333 6.535 1.00 92.31 104 VAL A O 1
ATOM 843 N N . THR A 1 105 ? -10.478 -11.006 5.864 1.00 93.38 105 THR A N 1
ATOM 844 C CA . THR A 1 105 ? -11.215 -11.998 6.660 1.00 93.38 105 THR A CA 1
ATOM 845 C C . THR A 1 105 ? -10.868 -11.903 8.148 1.00 93.38 105 THR A C 1
ATOM 847 O O . THR A 1 105 ? -9.728 -11.600 8.518 1.00 93.38 105 THR A O 1
ATOM 850 N N . LEU A 1 106 ? -11.817 -12.269 9.016 1.00 90.75 106 LEU A N 1
ATOM 851 C CA . LEU A 1 106 ? -11.591 -12.379 10.464 1.00 90.75 106 LEU A CA 1
ATOM 852 C C . LEU A 1 106 ? -10.435 -13.340 10.802 1.00 90.75 106 LEU A C 1
ATOM 854 O O . LEU A 1 106 ? -9.663 -13.094 11.727 1.00 90.75 106 LEU A O 1
ATOM 858 N N . ILE A 1 107 ? -10.269 -14.407 10.014 1.00 91.12 107 ILE A N 1
ATOM 859 C CA . ILE A 1 107 ? -9.167 -15.368 10.163 1.00 91.12 107 ILE A CA 1
ATOM 860 C C . ILE A 1 107 ? -7.817 -14.668 9.972 1.00 91.12 107 ILE A C 1
ATOM 862 O O . ILE A 1 107 ? -6.877 -14.922 10.728 1.00 91.12 107 ILE A O 1
ATOM 866 N N . THR A 1 108 ? -7.713 -13.767 8.993 1.00 89.62 108 THR A N 1
ATOM 867 C CA . THR A 1 108 ? -6.496 -12.984 8.750 1.00 89.62 108 THR A CA 1
ATOM 868 C C . THR A 1 108 ? -6.156 -12.112 9.960 1.00 89.62 108 THR A C 1
ATOM 870 O O . THR A 1 108 ? -5.012 -12.131 10.413 1.00 89.62 108 THR A O 1
ATOM 873 N N . VAL A 1 109 ? -7.149 -11.428 10.538 1.00 89.50 109 VAL A N 1
ATOM 874 C CA . VAL A 1 109 ? -6.968 -10.596 11.741 1.00 89.50 109 VAL A CA 1
ATOM 875 C C . VAL A 1 109 ? -6.555 -11.438 12.952 1.00 89.50 109 VAL A C 1
ATOM 877 O O . VAL A 1 109 ? -5.636 -11.068 13.680 1.00 89.50 109 VAL A O 1
ATOM 880 N N . ASN A 1 110 ? -7.160 -12.612 13.142 1.00 87.19 110 ASN A N 1
ATOM 881 C CA . ASN A 1 110 ? -6.786 -13.528 14.223 1.00 87.19 110 ASN A CA 1
ATOM 882 C C . ASN A 1 110 ? -5.348 -14.045 14.072 1.00 87.19 110 ASN A C 1
ATOM 884 O O . ASN A 1 110 ? -4.616 -14.139 15.055 1.00 87.19 110 ASN A O 1
ATOM 888 N N . ARG A 1 111 ? -4.897 -14.328 12.843 1.00 86.50 111 ARG A N 1
ATOM 889 C CA . ARG A 1 111 ? -3.499 -14.714 12.587 1.00 86.50 111 ARG A CA 1
ATOM 890 C C . ARG A 1 111 ? -2.516 -13.595 12.931 1.00 86.50 111 ARG A C 1
ATOM 892 O O . ARG A 1 111 ? -1.424 -13.909 13.400 1.00 86.50 111 ARG A O 1
ATOM 899 N N . TRP A 1 112 ? -2.896 -12.331 12.739 1.00 88.69 112 TRP A N 1
ATOM 900 C CA . TRP A 1 112 ? -2.105 -11.191 13.213 1.00 88.69 112 TRP A CA 1
ATOM 901 C C . TRP A 1 112 ? -2.070 -11.136 14.740 1.00 88.69 112 TRP A C 1
ATOM 903 O O . TRP A 1 112 ? -0.995 -10.997 15.315 1.00 88.69 112 TRP A O 1
ATOM 913 N N . ALA A 1 113 ? -3.220 -11.311 15.399 1.00 82.31 113 ALA A N 1
ATOM 914 C CA . ALA A 1 113 ? -3.330 -11.285 16.860 1.00 82.31 113 ALA A CA 1
ATOM 915 C C . ALA A 1 113 ? -2.494 -12.373 17.549 1.00 82.31 113 ALA A C 1
ATOM 917 O O . ALA A 1 113 ? -1.906 -12.126 18.595 1.00 82.31 113 ALA A O 1
ATOM 918 N N . CYS A 1 114 ? -2.403 -13.559 16.948 1.00 80.75 114 CYS A N 1
ATOM 919 C CA . CYS A 1 114 ? -1.583 -14.656 17.458 1.00 80.75 114 CYS A CA 1
ATOM 920 C C . CYS A 1 114 ? -0.108 -14.581 17.023 1.00 80.75 114 CYS A C 1
ATOM 922 O O . CYS A 1 114 ? 0.623 -15.542 17.241 1.00 80.75 114 CYS A O 1
ATOM 924 N N . GLY A 1 115 ? 0.318 -13.525 16.320 1.00 82.31 115 GLY A N 1
ATOM 925 C CA . GLY A 1 115 ? 1.689 -13.388 15.810 1.00 82.31 115 GLY A CA 1
ATOM 926 C C . GLY A 1 115 ? 2.074 -14.379 14.701 1.00 82.31 115 GLY A C 1
ATOM 927 O O . GLY A 1 115 ? 3.209 -14.370 14.237 1.00 82.31 115 GLY A O 1
ATOM 928 N N . LYS A 1 116 ? 1.136 -15.210 14.224 1.00 77.81 116 LYS A N 1
ATOM 929 C CA . LYS A 1 116 ? 1.377 -16.233 13.187 1.00 77.81 116 LYS A CA 1
ATOM 930 C C . LYS A 1 116 ? 1.630 -15.633 11.804 1.00 77.81 116 LYS A C 1
ATOM 932 O O . LYS A 1 116 ? 2.139 -16.313 10.918 1.00 77.81 116 LYS A O 1
ATOM 937 N N . ARG A 1 117 ? 1.206 -14.388 11.577 1.00 83.06 117 ARG A N 1
ATOM 938 C CA . ARG A 1 117 ? 1.399 -13.665 10.316 1.00 83.06 117 ARG A CA 1
ATOM 939 C C . ARG A 1 117 ? 1.530 -12.176 10.599 1.00 83.06 117 ARG A C 1
ATOM 941 O O . ARG A 1 117 ? 0.803 -11.657 11.436 1.00 83.06 117 ARG A O 1
ATOM 948 N N . GLN A 1 118 ? 2.392 -11.485 9.862 1.00 83.12 118 GLN A N 1
ATOM 949 C CA . GLN A 1 118 ? 2.439 -10.024 9.895 1.00 83.12 118 GLN A CA 1
ATOM 950 C C . GLN A 1 118 ? 1.526 -9.416 8.817 1.00 83.12 118 GLN A C 1
ATOM 952 O O . GLN A 1 118 ? 1.360 -10.006 7.741 1.00 83.12 118 GLN A O 1
ATOM 957 N N . PRO A 1 119 ? 0.896 -8.262 9.094 1.00 85.88 119 PRO A N 1
ATOM 958 C CA . PRO A 1 119 ? 0.127 -7.529 8.097 1.00 85.88 119 PRO A CA 1
ATOM 959 C C . PRO A 1 119 ? 1.054 -7.039 6.983 1.00 85.88 119 PRO A C 1
ATOM 961 O O . PRO A 1 119 ? 2.165 -6.578 7.247 1.00 85.88 119 PRO A O 1
ATOM 964 N N . SER A 1 120 ? 0.595 -7.127 5.734 1.00 85.19 120 SER A N 1
ATOM 965 C CA . SER A 1 120 ? 1.356 -6.603 4.600 1.00 85.19 120 SER A CA 1
ATOM 966 C C . SER A 1 120 ? 1.455 -5.071 4.668 1.00 85.19 120 SER A C 1
ATOM 968 O O . SER A 1 120 ? 0.592 -4.431 5.278 1.00 85.19 120 SER A O 1
ATOM 970 N N . PRO A 1 121 ? 2.450 -4.453 4.005 1.00 80.12 121 PRO A N 1
ATOM 971 C CA . PRO A 1 121 ? 2.596 -2.996 3.987 1.00 80.12 121 PRO A CA 1
ATOM 972 C C . PRO A 1 121 ? 1.335 -2.255 3.516 1.00 80.12 121 PRO A C 1
ATOM 974 O O . PRO A 1 121 ? 0.982 -1.213 4.060 1.00 80.12 121 PRO A O 1
ATOM 977 N N . SER A 1 122 ? 0.600 -2.817 2.550 1.00 80.12 122 SER A N 1
ATOM 978 C CA . SER A 1 122 ? -0.669 -2.253 2.068 1.00 80.12 122 SER A CA 1
ATOM 979 C C . SER A 1 122 ? -1.736 -2.190 3.163 1.00 80.12 122 SER A C 1
ATOM 981 O O . SER A 1 122 ? -2.434 -1.189 3.281 1.00 80.12 122 SER A O 1
ATOM 983 N N . ILE A 1 123 ? -1.839 -3.235 3.990 1.00 87.25 123 ILE A N 1
ATOM 984 C CA . ILE A 1 123 ? -2.780 -3.280 5.115 1.00 87.25 123 ILE A CA 1
ATOM 985 C C . ILE A 1 123 ? -2.365 -2.305 6.216 1.00 87.25 123 ILE A C 1
ATOM 987 O O . ILE A 1 123 ? -3.220 -1.628 6.775 1.00 87.25 123 ILE A O 1
ATOM 991 N N . GLN A 1 124 ? -1.068 -2.211 6.519 1.00 85.00 124 GLN A N 1
ATOM 992 C CA . GLN A 1 124 ? -0.565 -1.242 7.501 1.00 85.00 124 GLN A CA 1
ATOM 993 C C . GLN A 1 124 ? -0.900 0.194 7.077 1.00 85.00 124 GLN A C 1
ATOM 995 O O . GLN A 1 124 ? -1.323 1.002 7.897 1.00 85.00 124 GLN A O 1
ATOM 1000 N N . ARG A 1 125 ? -0.808 0.494 5.776 1.00 80.12 125 ARG A N 1
ATOM 1001 C CA . ARG A 1 125 ? -1.209 1.793 5.226 1.00 80.12 125 ARG A CA 1
ATOM 1002 C C . ARG A 1 125 ? -2.706 2.065 5.373 1.00 80.12 125 ARG A C 1
ATOM 1004 O O . ARG A 1 125 ? -3.082 3.174 5.730 1.00 80.12 125 ARG A O 1
ATOM 1011 N N . LEU A 1 126 ? -3.553 1.067 5.113 1.00 85.44 126 LEU A N 1
ATOM 1012 C CA . LEU A 1 126 ? -4.999 1.198 5.323 1.00 85.44 126 LEU A CA 1
ATOM 1013 C C . LEU A 1 126 ? -5.333 1.428 6.800 1.00 85.44 126 LEU A C 1
ATOM 1015 O O . LEU A 1 126 ? -6.164 2.272 7.110 1.00 85.44 126 LEU A O 1
ATOM 1019 N N . ALA A 1 127 ? -4.655 0.723 7.707 1.00 86.19 127 ALA A N 1
ATOM 1020 C CA . ALA A 1 127 ? -4.800 0.929 9.143 1.00 86.19 127 ALA A CA 1
ATOM 1021 C C . ALA A 1 127 ? -4.422 2.365 9.554 1.00 86.19 127 ALA A C 1
ATOM 1023 O O . ALA A 1 127 ? -5.160 2.996 10.304 1.00 86.19 127 ALA A O 1
ATOM 1024 N N . TRP A 1 128 ? -3.330 2.908 9.010 1.00 85.56 128 TRP A N 1
ATOM 1025 C CA . TRP A 1 128 ? -2.926 4.297 9.250 1.00 85.56 128 TRP A CA 1
ATOM 1026 C C . TRP A 1 128 ? -3.958 5.314 8.737 1.00 85.56 128 TRP A C 1
ATOM 1028 O O . TRP A 1 128 ? -4.310 6.255 9.443 1.00 85.56 128 TRP A O 1
ATOM 1038 N N . GLU A 1 129 ? -4.499 5.111 7.534 1.00 86.12 129 GLU A N 1
ATOM 1039 C CA . GLU A 1 129 ? -5.526 6.005 6.981 1.00 86.12 129 GLU A CA 1
ATOM 1040 C C . GLU A 1 129 ? -6.827 5.959 7.800 1.00 86.12 129 GLU A C 1
ATOM 1042 O O . GLU A 1 129 ? -7.478 6.986 7.997 1.00 86.12 129 GLU A O 1
ATOM 1047 N N . LEU A 1 130 ? -7.197 4.780 8.314 1.00 87.00 130 LEU A N 1
ATOM 1048 C CA . LEU A 1 130 ? -8.327 4.640 9.231 1.00 87.00 130 LEU A CA 1
ATOM 1049 C C . LEU A 1 130 ? -8.095 5.415 10.534 1.00 87.00 130 LEU A C 1
ATOM 1051 O O . LEU A 1 130 ? -8.996 6.129 10.964 1.00 87.00 130 LEU A O 1
ATOM 1055 N N . ASP A 1 131 ? -6.904 5.317 11.127 1.00 87.06 131 ASP A N 1
ATOM 1056 C CA . ASP A 1 131 ? -6.530 6.061 12.339 1.00 87.06 131 ASP A CA 1
ATOM 1057 C C . ASP A 1 131 ? -6.659 7.580 12.147 1.00 87.06 131 ASP A C 1
ATOM 1059 O O . ASP A 1 131 ? -7.264 8.280 12.966 1.00 87.06 131 ASP A O 1
ATOM 1063 N N . ARG A 1 132 ? -6.153 8.089 11.015 1.00 86.69 132 ARG A N 1
ATOM 1064 C CA . ARG A 1 132 ? -6.238 9.514 10.678 1.00 86.69 132 ARG A CA 1
ATOM 1065 C C . ARG A 1 132 ? -7.690 9.982 10.589 1.00 86.69 132 ARG A C 1
ATOM 1067 O O . ARG A 1 132 ? -8.069 10.935 11.262 1.00 86.69 132 ARG A O 1
ATOM 1074 N N . ARG A 1 133 ? -8.524 9.266 9.825 1.00 86.00 133 ARG A N 1
ATOM 1075 C CA . ARG A 1 133 ? -9.947 9.608 9.639 1.00 86.00 133 ARG A CA 1
ATOM 1076 C C . ARG A 1 133 ? -10.742 9.568 10.937 1.00 86.00 133 ARG A C 1
ATOM 1078 O O . ARG A 1 133 ? -11.591 10.422 11.160 1.00 86.00 133 ARG A O 1
ATOM 1085 N N . TRP A 1 134 ? -10.491 8.576 11.787 1.00 85.00 134 TRP A N 1
ATOM 1086 C CA . TRP A 1 134 ? -11.157 8.490 13.085 1.00 85.00 134 TRP A CA 1
ATOM 1087 C C . TRP A 1 134 ? -10.768 9.640 14.015 1.00 85.00 134 TRP A C 1
ATOM 1089 O O . TRP A 1 134 ? -11.616 10.136 14.754 1.00 85.00 134 TRP A O 1
ATOM 1099 N N . SER A 1 135 ? -9.511 10.081 13.966 1.00 82.50 135 SER A N 1
ATOM 1100 C CA . SER A 1 135 ? -9.052 11.232 14.749 1.00 82.50 135 SER A CA 1
ATOM 1101 C C . SER A 1 135 ? -9.753 12.521 14.296 1.00 82.50 135 SER A C 1
ATOM 1103 O O . SER A 1 135 ? -10.314 13.229 15.126 1.00 82.50 135 SER A O 1
ATOM 1105 N N . GL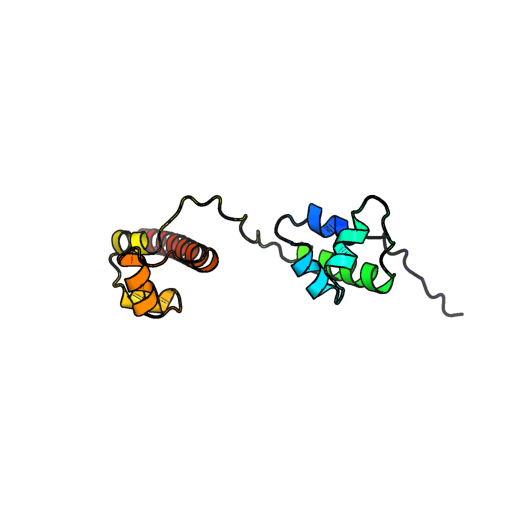U A 1 136 ? -9.858 12.745 12.981 1.00 83.81 136 GLU A N 1
ATOM 1106 C CA . GLU A 1 136 ? -10.584 13.885 12.395 1.00 83.81 136 GLU A CA 1
ATOM 1107 C C . GLU A 1 136 ? -12.089 13.892 12.749 1.00 83.81 136 GLU A C 1
ATOM 1109 O O . GLU A 1 136 ? -12.691 14.953 12.916 1.00 83.81 136 GLU A O 1
ATOM 1114 N N . LEU A 1 137 ? -12.728 12.718 12.850 1.00 80.88 137 LEU A N 1
ATOM 1115 C CA . LEU A 1 137 ? -14.146 12.610 13.222 1.00 80.88 137 LEU A CA 1
ATOM 1116 C C . LEU A 1 137 ? -14.392 12.915 14.702 1.00 80.88 137 LEU A C 1
ATOM 1118 O O . LEU A 1 137 ? -15.381 13.571 15.023 1.00 80.88 137 LEU A O 1
ATOM 1122 N N . ASN A 1 138 ? -13.501 12.471 15.589 1.00 75.00 138 ASN A N 1
ATOM 1123 C CA . ASN A 1 138 ? -13.629 12.730 17.022 1.00 75.00 138 ASN A CA 1
ATOM 1124 C C . ASN A 1 138 ? -13.430 14.217 17.358 1.00 75.00 138 ASN A C 1
ATOM 1126 O O . ASN A 1 138 ? -14.124 14.735 18.227 1.00 75.00 138 ASN A O 1
ATOM 1130 N N . GLU A 1 139 ? -12.541 14.921 16.652 1.00 70.06 139 GLU A N 1
ATOM 1131 C CA . GLU A 1 139 ? -12.347 16.370 16.827 1.00 70.06 139 GLU A CA 1
ATOM 1132 C C . GLU A 1 139 ? -13.602 17.172 16.450 1.00 70.06 139 GLU A C 1
ATOM 1134 O O . GLU A 1 139 ? -13.962 18.130 17.130 1.00 70.06 139 GLU A O 1
ATOM 1139 N N . LYS A 1 140 ? -14.330 16.736 15.415 1.00 66.88 140 LYS A N 1
ATOM 1140 C CA . LYS A 1 140 ? -15.573 17.380 14.958 1.00 66.88 140 LYS A CA 1
ATOM 1141 C C . LYS A 1 140 ? -16.789 17.128 15.846 1.00 66.88 140 LYS A C 1
ATOM 1143 O O . LYS A 1 140 ? -17.801 17.785 15.654 1.00 66.88 140 LYS A O 1
ATOM 1148 N N . GLN A 1 141 ? -16.732 16.159 16.759 1.00 60.22 141 GLN A N 1
ATOM 1149 C CA . GLN A 1 141 ? -17.818 15.904 17.712 1.00 60.22 141 GLN A CA 1
ATOM 1150 C C . GLN A 1 141 ? -17.685 16.724 19.003 1.00 60.22 141 GLN A C 1
ATOM 1152 O O . GLN A 1 141 ? -18.616 16.738 19.804 1.00 60.22 141 GLN A O 1
ATOM 1157 N N . ILE A 1 142 ? -16.534 17.371 19.215 1.00 56.84 142 ILE A N 1
ATOM 1158 C CA . ILE A 1 142 ? -16.224 18.152 20.422 1.00 56.84 142 ILE A CA 1
ATOM 1159 C C . ILE A 1 142 ? -16.275 19.669 20.145 1.00 56.84 142 ILE A C 1
ATOM 1161 O O . ILE A 1 142 ? -16.444 20.444 21.085 1.00 56.84 142 ILE A O 1
ATOM 1165 N N . ALA A 1 143 ? -16.148 20.084 18.880 1.00 50.34 143 ALA A N 1
ATOM 1166 C CA . ALA A 1 143 ? -16.290 21.470 18.421 1.00 50.34 143 ALA A CA 1
ATOM 1167 C C . ALA A 1 143 ? -17.743 21.805 18.054 1.00 50.34 143 ALA A C 1
ATOM 1169 O O . ALA A 1 143 ? -18.161 22.947 18.348 1.00 50.34 143 ALA A O 1
#

Radius of gyration: 22.28 Å; chains: 1; bounding box: 44×41×69 Å

Secondary structure (DSSP, 8-state):
-------------TTHHHHH-TT--HHHHHHHHTS-HHHHHHHTSSSPPPPPHHHHHHHHHHHHHHHH---------------HHHHHHHS---HHHHHHHHT--HHHHHHHHTTSSPPPHHHHHHHHHHHHHHHHHHHTTT-

Sequence (143 aa):
MIVTHFQEFEEINPVSLLYQFQWLTAKTLAKYLGVSQASVSTWGGKKPCEPRPAVKRLAYQLQKLLKQWVCPFPPPLKTEKLAPLELLKKYKISRSKLAEMLGVTLITVNRWACGKRQPSPSIQRLAWELDRRWSELNEKQIA